Protein AF-U2CKD6-F1 (afdb_monomer)

pLDDT: mean 84.79, std 15.23, range [36.34, 97.62]

Structure (mmCIF, N/CA/C/O backbone):
data_AF-U2CKD6-F1
#
_entry.id   AF-U2CKD6-F1
#
loop_
_atom_site.group_PDB
_atom_site.id
_atom_site.type_symbol
_atom_site.label_atom_id
_atom_site.label_alt_id
_atom_site.label_comp_id
_atom_site.label_asym_id
_atom_site.label_entity_id
_atom_site.label_seq_id
_atom_site.pdbx_PDB_ins_code
_atom_site.Cartn_x
_atom_site.Cartn_y
_atom_site.Cartn_z
_atom_site.occupancy
_atom_site.B_iso_or_equiv
_atom_site.auth_seq_id
_atom_site.auth_comp_i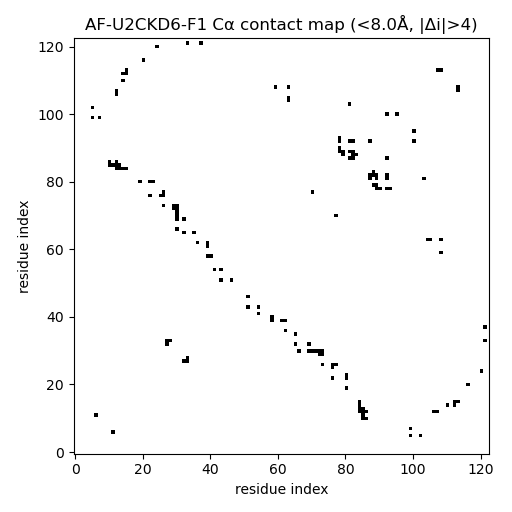d
_atom_site.auth_asym_id
_atom_site.auth_atom_id
_atom_site.pdbx_PDB_model_num
ATOM 1 N N . MET A 1 1 ? 2.377 20.361 -10.046 1.00 39.84 1 MET A N 1
ATOM 2 C CA . MET A 1 1 ? 1.675 21.585 -9.589 1.00 39.84 1 MET A CA 1
ATOM 3 C C . MET A 1 1 ? 0.317 21.257 -8.944 1.00 39.84 1 MET A C 1
ATOM 5 O O . MET A 1 1 ? -0.634 21.996 -9.125 1.00 39.84 1 MET A O 1
ATOM 9 N N . LEU A 1 2 ? 0.222 20.171 -8.165 1.00 36.34 2 LEU A N 1
ATOM 10 C CA . LEU A 1 2 ? -0.959 19.833 -7.348 1.00 36.34 2 LEU A CA 1
ATOM 11 C C . LEU A 1 2 ? -0.544 19.307 -5.958 1.00 36.34 2 LEU A C 1
ATOM 13 O O . LEU A 1 2 ? -1.324 18.695 -5.245 1.00 36.34 2 LEU A O 1
ATOM 17 N N . LEU A 1 3 ? 0.714 19.545 -5.575 1.00 38.25 3 LEU A N 1
ATOM 18 C CA . LEU A 1 3 ? 1.392 18.887 -4.458 1.00 38.25 3 LEU A CA 1
ATOM 19 C C . LEU A 1 3 ? 1.044 19.478 -3.076 1.00 38.25 3 LEU A C 1
ATOM 21 O O . LEU A 1 3 ? 1.850 19.364 -2.163 1.00 38.25 3 LEU A O 1
ATOM 25 N N . PHE A 1 4 ? -0.073 20.201 -2.913 1.00 45.59 4 PHE A N 1
ATOM 26 C CA . PHE A 1 4 ? -0.184 21.106 -1.757 1.00 45.59 4 PHE A CA 1
ATOM 27 C C . PHE A 1 4 ? -1.561 21.307 -1.119 1.00 45.59 4 PHE A C 1
ATOM 29 O O . PHE A 1 4 ? -1.623 21.948 -0.073 1.00 45.59 4 PHE A O 1
ATOM 36 N N . LEU A 1 5 ? -2.665 20.811 -1.690 1.00 37.44 5 LEU A N 1
ATOM 37 C CA . LEU A 1 5 ? -3.980 21.340 -1.296 1.00 37.44 5 LEU A CA 1
ATOM 38 C C . LEU A 1 5 ? -4.833 20.530 -0.327 1.00 37.44 5 LEU A C 1
ATOM 40 O O . LEU A 1 5 ? -5.851 21.062 0.093 1.00 37.44 5 LEU A O 1
ATOM 44 N N . LEU A 1 6 ? -4.429 19.354 0.152 1.00 41.53 6 LEU A N 1
ATOM 45 C CA . LEU A 1 6 ? -5.157 18.711 1.254 1.00 41.53 6 LEU A CA 1
ATOM 46 C C . LEU A 1 6 ? -4.193 18.082 2.257 1.00 41.53 6 LEU A C 1
ATOM 48 O O . LEU A 1 6 ? -4.101 16.870 2.398 1.00 41.53 6 LEU A O 1
ATOM 52 N N . ARG A 1 7 ? -3.483 18.947 2.989 1.00 52.06 7 ARG A N 1
ATOM 53 C CA . ARG A 1 7 ? -2.804 18.585 4.236 1.00 52.06 7 ARG A CA 1
ATOM 54 C C . ARG A 1 7 ? -3.885 18.240 5.264 1.00 52.06 7 ARG A C 1
ATOM 56 O O . ARG A 1 7 ? -4.419 19.121 5.937 1.00 52.06 7 ARG A O 1
ATOM 63 N N . VAL A 1 8 ? -4.276 16.970 5.317 1.00 48.72 8 VAL A N 1
ATOM 64 C CA . VAL A 1 8 ? -5.215 16.456 6.317 1.00 48.72 8 VAL A CA 1
ATOM 65 C C . VAL A 1 8 ? -4.527 16.562 7.680 1.00 48.72 8 VAL A C 1
ATOM 67 O O . VAL A 1 8 ? -3.582 15.842 7.955 1.00 48.72 8 VAL A O 1
ATOM 70 N N . GLY A 1 9 ? -4.950 17.519 8.509 1.00 43.41 9 GLY A N 1
ATOM 71 C CA . GLY A 1 9 ? -4.659 17.522 9.946 1.00 43.41 9 GLY A CA 1
ATOM 72 C C . GLY A 1 9 ? -3.177 17.493 10.351 1.00 43.41 9 GLY A C 1
ATOM 73 O O . GLY A 1 9 ? -2.746 16.577 11.031 1.00 43.41 9 GLY A O 1
ATOM 74 N N . GLY A 1 10 ? -2.403 18.529 10.021 1.00 42.00 10 GLY A N 1
ATOM 75 C CA . GLY A 1 10 ? -1.216 18.917 10.805 1.00 42.00 10 GLY A CA 1
ATOM 76 C C . GLY A 1 10 ? 0.066 18.076 10.688 1.00 42.00 10 GLY A C 1
ATOM 77 O O . GLY A 1 10 ? 1.132 18.687 10.641 1.00 42.00 10 GLY A O 1
ATOM 78 N N . ASN A 1 11 ? 0.019 16.748 10.558 1.00 53.09 11 ASN A N 1
ATOM 79 C CA . ASN A 1 11 ? 1.218 15.900 10.501 1.00 53.09 11 ASN A CA 1
ATOM 80 C C . ASN A 1 11 ? 1.285 15.096 9.195 1.00 53.09 11 ASN A C 1
ATOM 82 O O . ASN A 1 11 ? 0.335 14.426 8.814 1.00 53.09 11 ASN A O 1
ATOM 86 N N . THR A 1 12 ? 2.429 15.174 8.515 1.00 71.50 12 THR A N 1
ATOM 87 C CA . THR A 1 12 ? 2.803 14.270 7.415 1.00 71.50 12 THR A CA 1
ATOM 88 C C . THR A 1 12 ? 2.933 12.840 7.937 1.00 71.50 12 THR A C 1
ATOM 90 O O . THR A 1 12 ? 3.392 12.659 9.071 1.00 71.50 12 THR A O 1
ATOM 93 N N . MET A 1 13 ? 2.577 11.844 7.122 1.00 89.69 13 MET A N 1
ATOM 94 C CA . MET A 1 13 ? 2.712 10.427 7.464 1.00 89.69 13 MET A CA 1
ATOM 95 C C . MET A 1 13 ? 4.144 10.119 7.940 1.00 89.69 13 MET A C 1
ATOM 97 O O . MET A 1 13 ? 5.120 10.544 7.312 1.00 89.69 13 MET A O 1
ATOM 101 N N . ARG A 1 14 ? 4.305 9.396 9.059 1.00 92.94 14 ARG A N 1
ATOM 102 C CA . ARG A 1 14 ? 5.640 8.981 9.521 1.00 92.94 14 ARG A CA 1
ATOM 103 C C . ARG A 1 14 ? 6.272 8.014 8.514 1.00 92.94 14 ARG A C 1
ATOM 105 O O . ARG A 1 14 ? 5.576 7.322 7.770 1.00 92.94 14 ARG A O 1
ATOM 112 N N . LYS A 1 15 ? 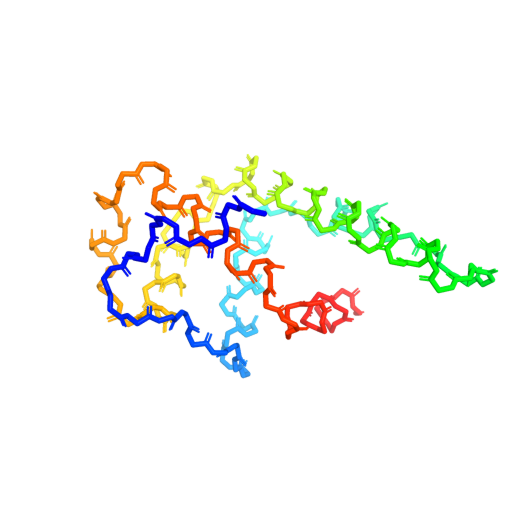7.603 7.931 8.529 1.00 90.62 15 LYS A N 1
ATOM 113 C CA . LYS A 1 15 ? 8.335 6.941 7.730 1.00 90.62 15 LYS A CA 1
ATOM 114 C C . LYS A 1 15 ? 7.985 5.520 8.176 1.00 90.62 15 LYS A C 1
ATOM 116 O O . LYS A 1 15 ? 7.749 5.289 9.363 1.00 90.62 15 LYS A O 1
ATOM 121 N N . LEU A 1 16 ? 7.995 4.588 7.225 1.00 91.12 16 LEU A N 1
ATOM 122 C CA . LEU A 1 16 ? 7.851 3.165 7.518 1.00 91.12 16 LEU A CA 1
ATOM 123 C C . LEU A 1 16 ? 9.015 2.650 8.376 1.00 91.12 16 LEU A C 1
ATOM 125 O O . LEU A 1 16 ? 10.182 2.976 8.144 1.00 91.12 16 LEU A O 1
ATOM 129 N N . GLU A 1 17 ? 8.681 1.794 9.330 1.00 91.06 17 GLU A N 1
ATOM 130 C CA . GLU A 1 17 ? 9.595 1.136 10.259 1.00 91.06 17 GLU A CA 1
ATOM 131 C C . GLU A 1 17 ? 9.435 -0.390 10.184 1.00 91.06 17 GLU A C 1
ATOM 133 O O . GLU A 1 17 ? 8.500 -0.917 9.584 1.00 91.06 17 GLU A O 1
ATOM 138 N N . THR A 1 18 ? 10.331 -1.145 10.822 1.00 89.62 18 THR A N 1
ATOM 139 C CA . THR A 1 18 ? 10.313 -2.621 10.787 1.00 89.62 18 THR A CA 1
ATOM 140 C C . THR A 1 18 ? 8.972 -3.226 11.221 1.00 89.62 18 THR A C 1
ATOM 142 O O . THR A 1 18 ? 8.554 -4.252 10.688 1.00 89.62 18 THR A O 1
ATOM 145 N N . SER A 1 19 ? 8.275 -2.604 12.175 1.00 90.38 19 SER A N 1
ATOM 146 C CA . SER A 1 19 ? 6.951 -3.044 12.636 1.00 90.38 19 SER A CA 1
ATOM 147 C C . SER A 1 19 ? 5.898 -3.000 11.520 1.00 90.38 19 SER A C 1
ATOM 149 O O . SER A 1 19 ? 5.053 -3.897 11.434 1.00 90.38 19 SER A O 1
ATOM 151 N N . ASP A 1 20 ? 5.993 -2.020 10.620 1.00 91.38 20 ASP A N 1
ATOM 152 C CA . ASP A 1 20 ? 5.077 -1.831 9.496 1.00 91.38 20 ASP A CA 1
ATOM 153 C C . ASP A 1 20 ? 5.190 -2.951 8.463 1.00 91.38 20 ASP A C 1
ATOM 155 O O . ASP A 1 20 ? 4.207 -3.253 7.787 1.00 91.38 20 ASP A O 1
ATOM 159 N N . LEU A 1 21 ? 6.333 -3.650 8.404 1.00 88.31 21 LEU A N 1
ATOM 160 C CA . LEU A 1 21 ? 6.514 -4.826 7.545 1.00 88.31 21 LEU A CA 1
ATOM 161 C C . LEU A 1 21 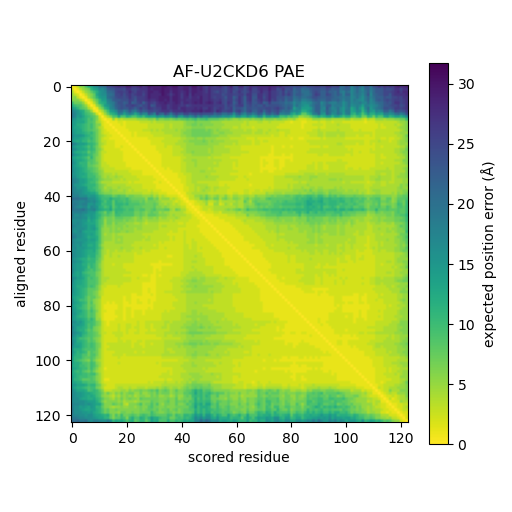? 5.454 -5.882 7.833 1.00 88.31 21 LEU A C 1
ATOM 163 O O . LEU A 1 21 ? 4.855 -6.449 6.918 1.00 88.31 21 LEU A O 1
ATOM 167 N N . PHE A 1 22 ? 5.207 -6.143 9.115 1.00 90.38 22 PHE A N 1
ATOM 168 C CA . PHE A 1 22 ? 4.250 -7.155 9.542 1.00 90.38 22 PHE A CA 1
ATOM 169 C C . PHE A 1 22 ? 2.811 -6.718 9.267 1.00 90.38 22 PHE A C 1
ATOM 171 O O . PHE A 1 22 ? 1.983 -7.546 8.877 1.00 90.38 22 PHE A O 1
ATOM 178 N N . SER A 1 23 ? 2.514 -5.427 9.438 1.00 92.69 23 SER A N 1
ATOM 179 C CA . SER A 1 23 ? 1.208 -4.847 9.110 1.00 92.69 23 SER A CA 1
ATOM 180 C C . SER A 1 23 ? 0.930 -4.938 7.611 1.00 92.69 23 SER A C 1
ATOM 182 O O . SER A 1 23 ? -0.089 -5.509 7.217 1.00 92.69 23 SER A O 1
ATOM 184 N N . LEU A 1 24 ? 1.872 -4.486 6.780 1.00 89.69 24 LEU A N 1
ATOM 185 C CA . LEU A 1 24 ? 1.763 -4.527 5.326 1.00 89.69 24 LEU A CA 1
ATOM 186 C C . LEU A 1 24 ? 1.670 -5.969 4.811 1.00 89.69 24 LEU A C 1
ATOM 188 O O . LEU A 1 24 ? 0.786 -6.280 4.023 1.00 89.69 24 LEU A O 1
ATOM 192 N N . THR A 1 25 ? 2.488 -6.892 5.321 1.00 89.06 25 THR A N 1
ATOM 193 C CA . THR A 1 25 ? 2.420 -8.312 4.922 1.00 89.06 25 THR A CA 1
ATOM 194 C C . THR A 1 25 ? 1.056 -8.929 5.249 1.00 89.06 25 THR A C 1
ATOM 196 O O . THR A 1 25 ? 0.517 -9.705 4.458 1.00 89.06 25 THR A O 1
ATOM 199 N N . ARG A 1 26 ? 0.457 -8.577 6.397 1.00 93.00 26 ARG A N 1
ATOM 200 C CA . ARG A 1 26 ? -0.894 -9.035 6.760 1.00 93.00 26 ARG A CA 1
ATOM 201 C C . ARG A 1 26 ? -1.953 -8.464 5.814 1.00 93.00 26 ARG A C 1
ATOM 203 O O . ARG A 1 26 ? -2.846 -9.212 5.420 1.00 93.00 26 ARG A O 1
ATOM 210 N N . ILE A 1 27 ? -1.835 -7.187 5.446 1.00 94.25 27 ILE A N 1
ATOM 211 C CA . ILE A 1 27 ? -2.699 -6.524 4.458 1.00 94.25 27 ILE A CA 1
ATOM 212 C C . ILE A 1 27 ? -2.600 -7.241 3.108 1.00 94.25 27 ILE A C 1
ATOM 214 O O . ILE A 1 27 ? -3.609 -7.734 2.613 1.00 94.25 27 ILE A O 1
ATOM 218 N N . LEU A 1 28 ? -1.388 -7.403 2.570 1.00 91.31 28 LEU A N 1
ATOM 219 C CA . LEU A 1 28 ? -1.155 -8.062 1.280 1.00 91.31 28 LEU A CA 1
ATOM 220 C C . LEU A 1 28 ? -1.674 -9.507 1.268 1.00 91.31 28 LEU A C 1
ATOM 222 O O . LEU A 1 28 ? -2.292 -9.941 0.298 1.00 91.31 28 LEU A O 1
ATOM 226 N N . LYS A 1 29 ? -1.487 -10.247 2.370 1.00 92.50 29 LYS A N 1
ATOM 227 C CA . LYS A 1 29 ? -2.021 -11.609 2.519 1.00 92.50 29 LYS A CA 1
ATOM 228 C C . LYS A 1 29 ? -3.551 -11.638 2.488 1.00 92.50 29 LYS A C 1
ATOM 230 O O . LYS A 1 29 ? -4.116 -12.568 1.926 1.00 92.50 29 LYS A O 1
ATOM 235 N N . LYS A 1 30 ? -4.215 -10.657 3.103 1.00 96.12 30 LYS A N 1
ATOM 236 C CA . LYS A 1 30 ? -5.682 -10.548 3.091 1.00 96.12 30 LYS A CA 1
ATOM 237 C C . LYS A 1 30 ? -6.233 -10.118 1.742 1.00 96.12 30 LYS A C 1
ATOM 239 O O . LYS A 1 30 ? -7.265 -10.626 1.330 1.00 96.12 30 LYS A O 1
ATOM 244 N N . MET A 1 31 ? -5.527 -9.219 1.067 1.00 95.38 31 MET A N 1
ATOM 245 C CA . MET A 1 31 ? -5.838 -8.807 -0.299 1.00 95.38 31 MET A CA 1
ATOM 246 C C . MET A 1 31 ? -5.670 -9.951 -1.300 1.00 95.38 31 MET A C 1
ATOM 248 O O . MET A 1 31 ? -6.340 -9.939 -2.320 1.00 95.38 31 MET A O 1
ATOM 252 N N . ASN A 1 32 ? -4.826 -10.944 -0.988 1.00 94.69 32 ASN A N 1
ATOM 253 C CA . ASN A 1 32 ? -4.523 -12.082 -1.855 1.00 94.69 32 ASN A CA 1
ATOM 254 C C . ASN A 1 32 ? -3.943 -11.660 -3.220 1.00 94.69 32 ASN A C 1
ATOM 256 O O . ASN A 1 32 ? -4.268 -12.255 -4.234 1.00 94.69 32 ASN A O 1
ATOM 260 N N . ILE A 1 33 ? -3.070 -10.644 -3.222 1.00 92.25 33 ILE A N 1
ATOM 261 C CA . ILE A 1 33 ? -2.513 -10.018 -4.441 1.00 92.25 33 ILE A CA 1
ATOM 262 C C . ILE A 1 33 ? -1.034 -10.352 -4.700 1.00 92.25 33 ILE A C 1
ATOM 264 O O . ILE A 1 33 ? -0.312 -9.615 -5.372 1.00 92.25 33 ILE A O 1
ATOM 268 N N . LYS A 1 34 ? -0.509 -11.410 -4.072 1.00 87.69 34 LYS A N 1
ATOM 269 C CA . LYS A 1 34 ? 0.932 -11.715 -4.117 1.00 87.69 34 LYS A CA 1
ATOM 270 C C . LYS A 1 34 ? 1.403 -12.026 -5.539 1.00 87.69 34 LYS A C 1
ATOM 272 O O . LYS A 1 34 ? 2.491 -11.595 -5.921 1.00 87.69 34 LYS A O 1
ATOM 277 N N . ASP A 1 35 ? 0.625 -12.804 -6.280 1.00 89.75 35 ASP A N 1
ATOM 278 C CA . ASP A 1 35 ? 1.018 -13.279 -7.605 1.00 89.75 35 ASP A CA 1
ATOM 279 C C . ASP A 1 35 ? 0.838 -12.175 -8.655 1.00 89.75 35 ASP A C 1
ATOM 281 O O . ASP A 1 35 ? 1.691 -12.000 -9.526 1.00 89.75 35 ASP A O 1
ATOM 285 N N . GLU A 1 36 ? -0.187 -11.344 -8.488 1.00 91.38 36 GLU A N 1
ATOM 286 C CA . GLU A 1 36 ? -0.432 -10.127 -9.252 1.00 91.38 36 GLU A CA 1
ATOM 287 C C . GLU A 1 36 ? 0.737 -9.157 -9.085 1.00 91.38 36 GLU A C 1
ATOM 289 O O . GLU A 1 36 ? 1.342 -8.771 -10.081 1.00 91.38 36 GLU A O 1
ATOM 294 N N . ILE A 1 37 ? 1.151 -8.852 -7.848 1.00 87.31 37 ILE A N 1
ATOM 295 C CA . ILE A 1 37 ? 2.319 -7.991 -7.601 1.00 87.31 37 ILE A CA 1
ATOM 296 C C . ILE A 1 37 ? 3.569 -8.551 -8.293 1.00 87.31 37 ILE A C 1
ATOM 298 O O . ILE A 1 37 ? 4.304 -7.796 -8.928 1.00 87.31 37 ILE A O 1
ATOM 302 N N . LYS A 1 38 ? 3.814 -9.866 -8.213 1.00 85.38 38 LYS A N 1
ATOM 303 C CA . LYS A 1 38 ? 4.957 -10.495 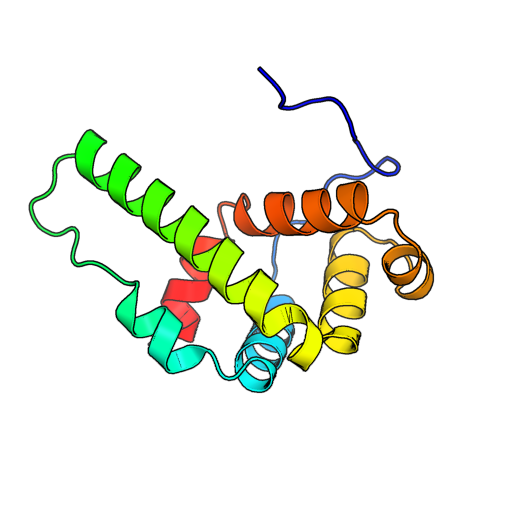-8.896 1.00 85.38 38 LYS A CA 1
ATOM 304 C C . LYS A 1 38 ? 4.901 -10.329 -10.412 1.00 85.38 38 LYS A C 1
ATOM 306 O O . LYS A 1 38 ? 5.949 -10.152 -11.022 1.00 85.38 38 LYS A O 1
ATOM 311 N N . SER A 1 39 ? 3.709 -10.374 -11.005 1.00 88.56 39 SER A N 1
ATOM 312 C CA . SER A 1 39 ? 3.525 -10.188 -12.448 1.00 88.56 39 SER A CA 1
ATOM 313 C C . SER A 1 39 ? 3.783 -8.751 -12.918 1.00 88.56 39 SER A C 1
ATOM 315 O O . SER A 1 39 ? 4.146 -8.548 -14.075 1.00 88.56 39 SER A O 1
ATOM 317 N N . LEU A 1 40 ? 3.647 -7.764 -12.023 1.00 85.81 40 LEU A N 1
ATOM 318 C CA . LEU A 1 40 ? 3.908 -6.353 -12.326 1.00 85.81 40 LEU A CA 1
ATOM 319 C C . LEU A 1 40 ? 5.403 -6.007 -12.289 1.00 85.81 40 LEU A C 1
ATOM 321 O O . LEU A 1 40 ? 5.823 -5.029 -12.908 1.00 85.81 40 LEU A O 1
ATOM 325 N N . VAL A 1 41 ? 6.226 -6.791 -11.582 1.00 80.94 41 VAL A N 1
ATOM 326 C CA . VAL A 1 41 ? 7.672 -6.548 -11.504 1.00 80.94 41 VAL A CA 1
ATOM 327 C C . VAL A 1 41 ? 8.305 -6.786 -12.876 1.00 80.94 41 VAL A C 1
ATOM 329 O O . VAL A 1 41 ? 8.386 -7.912 -13.362 1.00 80.94 41 VAL A O 1
ATOM 332 N N . LYS A 1 42 ? 8.778 -5.702 -13.494 1.00 78.81 42 LYS A N 1
ATOM 333 C CA . LYS A 1 42 ? 9.444 -5.718 -14.800 1.00 78.81 42 LYS A CA 1
ATOM 334 C C . LYS A 1 42 ? 10.956 -5.818 -14.614 1.00 78.81 42 LYS A C 1
ATOM 336 O O . LYS A 1 42 ? 11.519 -5.196 -13.713 1.00 78.81 42 LYS A O 1
ATOM 341 N N . ASP A 1 43 ? 11.615 -6.580 -15.483 1.00 81.00 43 ASP A N 1
ATOM 342 C CA . ASP A 1 43 ? 13.072 -6.541 -15.584 1.00 81.00 43 ASP A CA 1
ATOM 343 C C . ASP A 1 43 ? 13.485 -5.206 -16.212 1.00 81.00 43 ASP A C 1
ATOM 345 O O . ASP A 1 43 ? 13.123 -4.893 -17.346 1.00 81.00 43 ASP A O 1
ATOM 349 N N . VAL A 1 44 ? 14.210 -4.399 -15.443 1.00 82.50 44 VAL A N 1
ATOM 350 C CA . VAL A 1 44 ? 14.721 -3.088 -15.867 1.00 82.50 44 VAL A CA 1
ATOM 351 C C . VAL A 1 44 ? 16.211 -3.140 -16.222 1.00 82.50 44 VAL A C 1
ATOM 353 O O . VAL A 1 44 ? 16.862 -2.102 -16.389 1.00 82.50 44 VAL A O 1
ATOM 356 N N . THR A 1 45 ? 16.784 -4.342 -16.319 1.00 85.69 45 THR A N 1
ATOM 357 C CA . THR A 1 45 ? 18.175 -4.546 -16.724 1.00 85.69 45 THR A CA 1
ATOM 358 C C . THR A 1 45 ? 18.381 -4.036 -18.148 1.00 85.69 45 THR A C 1
ATOM 360 O O . THR A 1 45 ? 17.620 -4.346 -19.057 1.00 85.69 45 THR A O 1
ATOM 363 N N . GLY A 1 46 ? 19.424 -3.231 -18.353 1.00 88.50 46 GLY A N 1
ATOM 364 C CA . GLY A 1 46 ? 19.751 -2.664 -19.666 1.00 88.50 46 GLY A CA 1
ATOM 365 C C . GLY A 1 46 ? 18.992 -1.386 -20.037 1.00 88.50 46 GLY A C 1
ATOM 366 O O . GLY A 1 46 ? 19.358 -0.761 -21.028 1.00 88.50 46 GLY A O 1
ATOM 367 N N . LEU A 1 47 ? 18.013 -0.952 -19.235 1.00 91.75 47 LEU A N 1
ATOM 368 C CA . LEU A 1 47 ? 17.359 0.347 -19.410 1.00 91.75 47 LEU A CA 1
ATOM 369 C C . LEU A 1 47 ? 18.262 1.500 -18.949 1.00 91.75 47 LEU A C 1
ATOM 371 O O . LEU A 1 47 ? 19.002 1.380 -17.959 1.00 91.75 47 LEU A O 1
ATOM 375 N N . ASN A 1 48 ? 18.164 2.636 -19.640 1.00 94.88 48 ASN A N 1
ATOM 376 C CA . ASN A 1 48 ? 18.781 3.884 -19.189 1.00 94.88 48 ASN A CA 1
ATOM 377 C C . ASN A 1 48 ? 18.004 4.502 -18.007 1.00 94.88 48 ASN A C 1
ATOM 379 O O . ASN A 1 48 ? 16.924 4.040 -17.640 1.00 94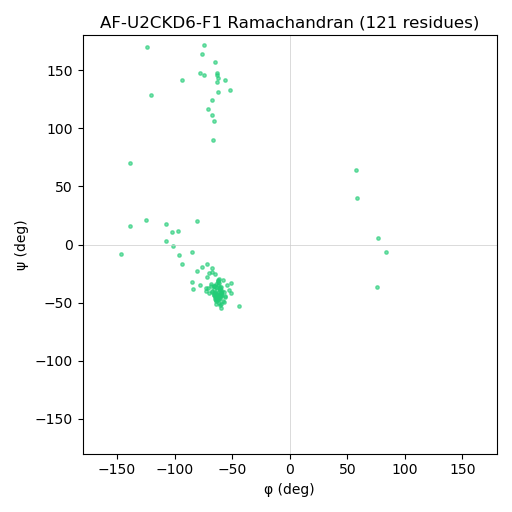.88 48 ASN A O 1
ATOM 383 N N . ASP A 1 49 ? 18.553 5.547 -17.387 1.00 91.38 49 ASP A N 1
ATOM 384 C CA . ASP A 1 49 ? 17.969 6.137 -16.174 1.00 91.38 49 ASP A CA 1
ATOM 385 C C . ASP A 1 49 ? 16.578 6.756 -16.403 1.00 91.38 49 ASP A C 1
ATOM 387 O O . ASP A 1 49 ? 15.714 6.688 -15.528 1.00 91.38 49 ASP A O 1
ATOM 391 N N . GLU A 1 50 ? 16.322 7.327 -17.585 1.00 92.94 50 GLU A N 1
ATOM 392 C CA . GLU A 1 50 ? 15.008 7.884 -17.923 1.00 92.94 50 GLU A CA 1
ATOM 393 C C . GLU A 1 50 ? 13.964 6.773 -18.107 1.00 92.94 50 GLU A C 1
ATOM 395 O O . GLU A 1 50 ? 12.834 6.879 -17.624 1.00 92.94 50 GLU A O 1
ATOM 400 N N . GLU A 1 51 ? 14.347 5.686 -18.775 1.00 91.88 51 GLU A N 1
ATOM 401 C CA . GLU A 1 51 ? 13.506 4.506 -18.981 1.00 91.88 51 GLU A CA 1
ATOM 402 C C . GLU A 1 51 ? 13.201 3.788 -17.664 1.00 91.88 51 GLU A C 1
ATOM 404 O O . GLU A 1 51 ? 12.043 3.447 -17.415 1.00 91.88 51 GLU A O 1
ATOM 409 N N . LYS A 1 52 ? 14.201 3.626 -16.788 1.00 86.06 52 LYS A N 1
ATOM 410 C CA . LYS A 1 52 ? 14.018 3.081 -15.433 1.00 86.06 52 LYS A CA 1
ATOM 411 C C . LYS A 1 52 ? 13.020 3.904 -14.639 1.00 86.06 52 LYS A C 1
ATOM 413 O O . LYS A 1 52 ? 12.065 3.349 -14.106 1.00 86.06 52 LYS A O 1
ATOM 418 N N . LYS A 1 53 ? 13.177 5.229 -14.639 1.00 86.19 53 LYS A N 1
ATOM 419 C CA . LYS A 1 53 ? 12.260 6.129 -13.936 1.00 86.19 53 LYS A CA 1
ATOM 420 C C . L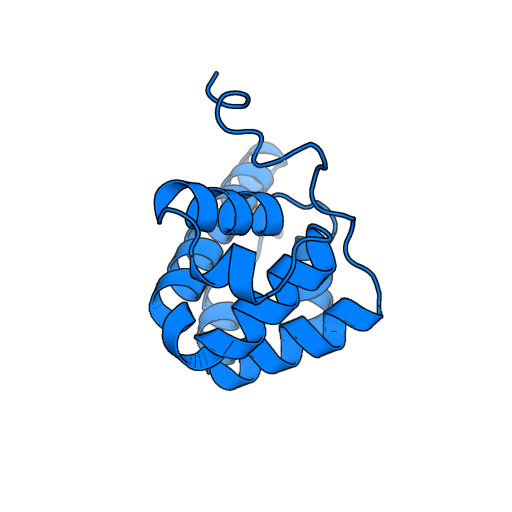YS A 1 53 ? 10.825 6.009 -14.456 1.00 86.19 53 LYS A C 1
ATOM 422 O O . LYS A 1 53 ? 9.888 5.988 -13.663 1.00 86.19 53 LYS A O 1
ATOM 427 N N . LYS A 1 54 ? 10.634 5.906 -15.776 1.00 88.50 54 LYS A N 1
ATOM 428 C CA . LYS A 1 54 ? 9.303 5.678 -16.370 1.00 88.50 54 LYS A CA 1
ATOM 429 C C . LYS A 1 54 ? 8.728 4.317 -15.968 1.00 88.50 54 LYS A C 1
ATOM 431 O O . LYS A 1 54 ? 7.543 4.238 -15.654 1.00 88.50 54 LYS A O 1
ATOM 436 N N . ALA A 1 55 ? 9.549 3.267 -15.955 1.00 87.06 55 ALA A N 1
ATOM 437 C CA . ALA A 1 55 ? 9.134 1.930 -15.537 1.00 87.06 55 ALA A CA 1
ATOM 438 C C . ALA A 1 55 ? 8.733 1.888 -14.051 1.00 87.06 55 ALA A C 1
ATOM 440 O O . ALA A 1 55 ? 7.690 1.326 -13.725 1.00 87.06 55 ALA A O 1
ATOM 441 N N . GLU A 1 56 ? 9.503 2.534 -13.172 1.00 83.19 56 GLU A N 1
ATOM 442 C CA . GLU A 1 56 ? 9.194 2.674 -11.742 1.00 83.19 56 GLU A CA 1
ATOM 443 C C . GLU A 1 56 ? 7.884 3.437 -11.516 1.00 83.19 56 GLU A C 1
ATOM 445 O O . GLU A 1 56 ? 7.033 2.985 -10.751 1.00 83.19 56 GLU A O 1
ATOM 450 N N . GLN A 1 57 ? 7.678 4.554 -12.223 1.00 84.94 57 GLN A N 1
ATOM 451 C CA . GLN A 1 57 ? 6.431 5.323 -12.150 1.00 84.94 57 GLN A CA 1
ATOM 452 C C . GLN A 1 57 ? 5.221 4.511 -12.627 1.00 84.94 57 GLN A C 1
ATOM 454 O O . GLN A 1 57 ? 4.170 4.542 -11.988 1.00 84.94 57 GLN A O 1
ATOM 459 N N . ALA A 1 58 ? 5.360 3.771 -13.731 1.00 87.44 58 ALA A N 1
ATOM 460 C CA . ALA A 1 58 ? 4.296 2.905 -14.234 1.00 87.44 58 ALA A CA 1
ATOM 461 C C . ALA A 1 58 ? 3.959 1.790 -13.232 1.00 87.44 58 ALA A C 1
ATOM 463 O O . ALA A 1 58 ? 2.788 1.584 -12.924 1.00 87.44 58 ALA A O 1
ATOM 464 N N . LEU A 1 59 ? 4.979 1.136 -12.667 1.00 85.62 59 LEU A N 1
ATOM 465 C CA . LEU A 1 59 ? 4.807 0.119 -11.630 1.00 85.62 59 LEU A CA 1
ATOM 466 C C . LEU A 1 59 ? 4.106 0.690 -10.391 1.00 85.62 59 LEU A C 1
ATOM 468 O O . LEU A 1 59 ? 3.198 0.061 -9.858 1.00 85.62 59 LEU A O 1
ATOM 472 N N . GLN A 1 60 ? 4.488 1.886 -9.940 1.00 84.00 60 GLN A N 1
ATOM 473 C CA . GLN A 1 60 ? 3.856 2.539 -8.793 1.00 84.00 60 GLN A CA 1
ATOM 474 C C . GLN A 1 60 ? 2.357 2.776 -9.033 1.00 84.00 60 GLN A C 1
ATOM 476 O O . GLN A 1 60 ? 1.550 2.494 -8.150 1.00 84.00 60 GLN A O 1
ATOM 481 N N . ILE A 1 61 ? 1.978 3.240 -10.229 1.00 88.06 61 ILE A N 1
ATOM 482 C CA . ILE A 1 61 ? 0.571 3.433 -10.614 1.00 88.06 61 ILE A CA 1
ATOM 483 C C . ILE A 1 61 ? -0.177 2.093 -10.639 1.00 88.06 61 ILE A C 1
ATOM 485 O O . ILE A 1 61 ? -1.262 1.993 -10.068 1.00 88.06 61 ILE A O 1
ATOM 489 N N . GLU A 1 62 ? 0.399 1.061 -11.264 1.00 90.06 62 GLU A N 1
ATOM 490 C CA . GLU A 1 62 ? -0.188 -0.287 -11.329 1.00 90.06 62 GLU A CA 1
ATOM 491 C C . GLU A 1 62 ? -0.389 -0.883 -9.918 1.00 90.06 62 GLU A C 1
ATOM 493 O O . GLU A 1 62 ? -1.443 -1.449 -9.628 1.00 90.06 62 GLU A O 1
ATOM 498 N N . LEU A 1 63 ? 0.572 -0.688 -9.006 1.00 88.12 63 LEU A N 1
ATOM 499 C CA . LEU A 1 63 ? 0.474 -1.143 -7.616 1.00 88.12 63 LEU A CA 1
ATOM 500 C C . LEU A 1 63 ? -0.607 -0.404 -6.820 1.00 88.12 63 LEU A C 1
ATOM 502 O O . LEU A 1 63 ? -1.325 -1.048 -6.055 1.00 88.12 63 LEU A O 1
ATOM 506 N N . VAL A 1 64 ? -0.744 0.917 -6.991 1.00 90.06 64 VAL A N 1
ATOM 507 C CA . VAL A 1 64 ? -1.824 1.690 -6.350 1.00 90.06 64 VAL A CA 1
ATOM 508 C C . VAL A 1 64 ? -3.184 1.165 -6.805 1.00 90.06 64 VAL A C 1
ATOM 510 O O . VAL A 1 64 ? -4.048 0.920 -5.964 1.00 90.06 64 VAL A O 1
ATOM 513 N N . TRP A 1 65 ? -3.371 0.936 -8.109 1.00 92.06 65 TRP A N 1
ATOM 514 C CA . TRP A 1 65 ? -4.626 0.395 -8.638 1.00 92.06 65 TRP A CA 1
ATOM 515 C C . TRP A 1 65 ? -4.942 -0.990 -8.084 1.00 92.06 65 TRP A C 1
ATOM 517 O O . TRP A 1 65 ? -6.018 -1.180 -7.519 1.00 92.06 65 TRP A O 1
ATOM 527 N N . LEU A 1 66 ? -3.983 -1.915 -8.145 1.00 93.31 66 LEU A N 1
ATOM 528 C CA . LEU A 1 66 ? -4.138 -3.262 -7.595 1.00 93.31 66 LEU A CA 1
ATOM 529 C C . LEU A 1 66 ? -4.493 -3.232 -6.099 1.00 93.31 66 LEU A C 1
ATOM 531 O O . LEU A 1 66 ? -5.334 -4.004 -5.628 1.00 93.31 66 LEU A O 1
ATOM 535 N N . PHE A 1 67 ? -3.862 -2.329 -5.346 1.00 92.62 67 PHE A N 1
ATOM 536 C CA . PHE A 1 67 ? -4.132 -2.144 -3.926 1.00 92.62 67 PHE A CA 1
ATOM 537 C C . PHE A 1 67 ? -5.556 -1.637 -3.680 1.00 92.62 67 PHE A C 1
ATOM 539 O O . PHE A 1 67 ? -6.242 -2.174 -2.814 1.00 92.62 67 PHE A O 1
ATOM 546 N N . VAL A 1 68 ? -6.017 -0.640 -4.443 1.00 93.62 68 VAL A N 1
ATOM 547 C CA . VAL A 1 68 ? -7.368 -0.062 -4.329 1.00 93.62 68 VAL A CA 1
ATOM 548 C C . VAL A 1 68 ? -8.448 -1.072 -4.716 1.00 93.62 68 VAL A C 1
ATOM 550 O O . VAL A 1 68 ? -9.429 -1.207 -3.986 1.00 93.62 68 VAL A O 1
ATOM 553 N N . GLU A 1 69 ? -8.259 -1.828 -5.798 1.00 95.62 69 GLU A N 1
ATOM 554 C CA . GLU A 1 69 ? -9.198 -2.871 -6.244 1.00 95.62 69 GLU A CA 1
ATOM 555 C C . GLU A 1 69 ? -9.447 -3.937 -5.169 1.00 95.62 69 GLU A C 1
ATOM 557 O O . GLU A 1 69 ? -10.545 -4.481 -5.061 1.00 95.62 69 GLU A O 1
ATOM 562 N N . ASN A 1 70 ? -8.440 -4.195 -4.331 1.00 96.44 70 ASN A N 1
ATOM 563 C CA . ASN A 1 70 ? -8.480 -5.228 -3.300 1.00 96.44 70 ASN A CA 1
ATOM 564 C C . ASN A 1 70 ? -8.597 -4.665 -1.875 1.00 96.44 70 ASN A C 1
ATOM 566 O O . ASN A 1 70 ? -8.609 -5.433 -0.909 1.00 96.44 70 ASN A O 1
ATOM 570 N N . ILE A 1 71 ? -8.714 -3.342 -1.710 1.00 94.62 71 ILE A N 1
ATOM 571 C CA . ILE A 1 71 ? -8.612 -2.671 -0.403 1.00 94.62 71 ILE A CA 1
ATOM 572 C C . ILE A 1 71 ? -9.695 -3.100 0.586 1.00 94.62 71 ILE A C 1
ATOM 574 O O . ILE A 1 71 ? -9.425 -3.226 1.783 1.00 94.62 71 ILE A O 1
ATOM 578 N N . GLY A 1 72 ? -10.891 -3.420 0.083 1.00 95.88 72 GLY A N 1
ATOM 579 C CA . GLY A 1 72 ? -12.006 -3.911 0.894 1.00 95.88 72 GLY A CA 1
ATOM 580 C C . GLY A 1 72 ? -11.702 -5.233 1.609 1.00 95.88 72 GLY A C 1
ATOM 581 O O . GLY A 1 72 ? -12.163 -5.447 2.728 1.00 95.88 72 GLY A O 1
ATOM 582 N N . ASN A 1 73 ? -10.843 -6.087 1.038 1.00 97.62 73 ASN A N 1
ATOM 583 C CA . ASN A 1 73 ? -10.474 -7.374 1.643 1.00 97.62 73 ASN A CA 1
ATOM 584 C C . ASN A 1 73 ? -9.660 -7.210 2.943 1.00 97.62 73 ASN A C 1
ATOM 586 O O . ASN A 1 73 ? -9.589 -8.129 3.765 1.00 97.62 73 ASN A O 1
ATOM 590 N N . ALA A 1 74 ? -9.050 -6.038 3.143 1.00 97.06 74 ALA A N 1
ATOM 591 C CA . ALA A 1 74 ? -8.217 -5.709 4.296 1.00 97.06 74 ALA A CA 1
ATOM 592 C C . ALA A 1 74 ? -8.686 -4.439 5.034 1.00 97.06 74 ALA A C 1
ATOM 594 O O . ALA A 1 74 ? -7.896 -3.837 5.757 1.00 97.06 74 ALA A O 1
ATOM 595 N N . GLU A 1 75 ? -9.952 -4.033 4.880 1.00 96.56 75 GLU A N 1
ATOM 596 C CA . GLU A 1 75 ? -10.497 -2.745 5.350 1.00 96.56 75 GLU A CA 1
ATOM 597 C C . GLU A 1 75 ? -10.049 -2.363 6.777 1.00 96.56 75 GLU A C 1
ATOM 599 O O . GLU A 1 75 ? -9.478 -1.295 7.005 1.00 96.56 75 GLU A O 1
ATOM 604 N N . LYS A 1 76 ? -10.237 -3.267 7.749 1.00 97.19 76 LYS A N 1
ATOM 605 C CA . LYS A 1 76 ? -9.887 -3.018 9.160 1.00 97.19 76 LYS A CA 1
ATOM 606 C C . LYS A 1 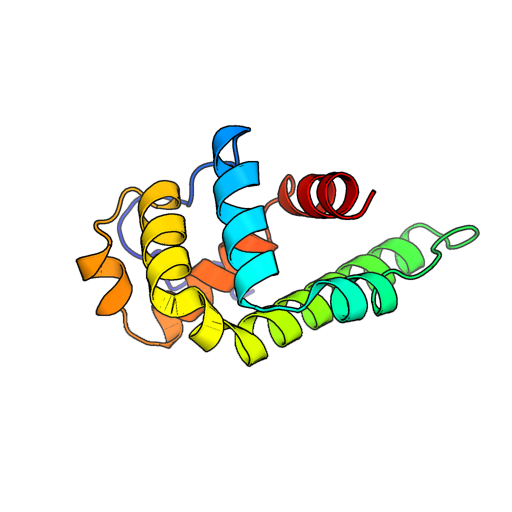76 ? -8.385 -2.835 9.365 1.00 97.19 76 LYS A C 1
ATOM 608 O O . LYS A 1 76 ? -7.964 -1.980 10.145 1.00 97.19 76 LYS A O 1
ATOM 613 N N . GLU A 1 77 ? -7.576 -3.658 8.704 1.00 97.19 77 GLU A N 1
ATOM 614 C CA . GLU A 1 77 ? -6.122 -3.563 8.761 1.00 97.19 77 GLU A CA 1
ATOM 615 C C . GLU A 1 77 ? -5.615 -2.269 8.125 1.00 97.19 77 GLU A C 1
ATOM 617 O O . GLU A 1 77 ? -4.702 -1.661 8.677 1.00 97.19 77 GLU A O 1
ATOM 622 N N . ILE A 1 78 ? -6.232 -1.819 7.031 1.00 96.88 78 ILE A N 1
ATOM 623 C CA . ILE A 1 78 ? -5.891 -0.560 6.361 1.00 96.88 78 ILE A CA 1
ATOM 624 C C . ILE A 1 78 ? -6.162 0.635 7.269 1.00 96.88 78 ILE A C 1
ATOM 626 O O . ILE A 1 78 ? -5.275 1.466 7.455 1.00 96.88 78 ILE A O 1
ATOM 630 N N . TYR A 1 79 ? -7.343 0.709 7.889 1.00 97.00 79 TYR A N 1
ATOM 631 C CA . TYR A 1 79 ? -7.656 1.812 8.803 1.00 97.00 79 TYR A CA 1
ATOM 632 C C . TYR A 1 79 ? -6.691 1.876 9.975 1.00 97.00 79 TYR A C 1
ATOM 634 O O . TYR A 1 79 ? -6.243 2.957 10.353 1.00 97.00 79 TYR A O 1
ATOM 642 N N . LYS A 1 80 ? -6.348 0.716 10.541 1.00 97.00 80 LYS A N 1
ATOM 643 C CA . LYS A 1 80 ? -5.358 0.651 11.611 1.00 97.00 80 LYS A CA 1
ATOM 644 C C . LYS A 1 80 ? -3.981 1.095 11.117 1.00 97.00 80 LYS A C 1
ATOM 646 O O . LYS A 1 80 ? -3.334 1.892 11.778 1.00 97.00 80 LYS A O 1
ATOM 651 N N . PHE A 1 81 ? -3.557 0.611 9.957 1.00 96.00 81 PHE A N 1
ATOM 652 C CA . PHE A 1 81 ? -2.243 0.914 9.410 1.00 96.00 81 PHE A CA 1
ATOM 653 C C . PHE A 1 81 ? -2.070 2.406 9.103 1.00 96.00 81 PHE A C 1
ATOM 655 O O . PHE A 1 81 ? -1.094 3.013 9.531 1.00 96.00 81 PHE A O 1
ATOM 662 N N . LEU A 1 82 ? -3.051 3.028 8.448 1.00 95.25 82 LEU A N 1
ATOM 663 C CA . LEU A 1 82 ? -3.029 4.467 8.178 1.00 95.25 82 LEU A CA 1
ATOM 664 C C . LEU A 1 82 ? -3.122 5.302 9.461 1.00 95.25 82 LEU A C 1
ATOM 666 O O . LEU A 1 82 ? -2.474 6.341 9.552 1.00 95.25 82 LEU A O 1
ATOM 670 N N . ALA A 1 83 ? -3.878 4.852 10.465 1.00 95.12 83 ALA A N 1
ATOM 671 C CA . ALA A 1 83 ? -3.916 5.487 11.782 1.00 95.12 83 ALA A CA 1
ATOM 672 C C . ALA A 1 83 ? -2.536 5.453 12.461 1.00 95.12 83 ALA A C 1
ATOM 674 O O . ALA A 1 83 ? -2.032 6.491 12.885 1.00 95.12 83 ALA A O 1
ATOM 675 N N . ASP A 1 84 ? -1.879 4.290 12.470 1.00 95.06 84 ASP A N 1
ATOM 676 C CA . ASP 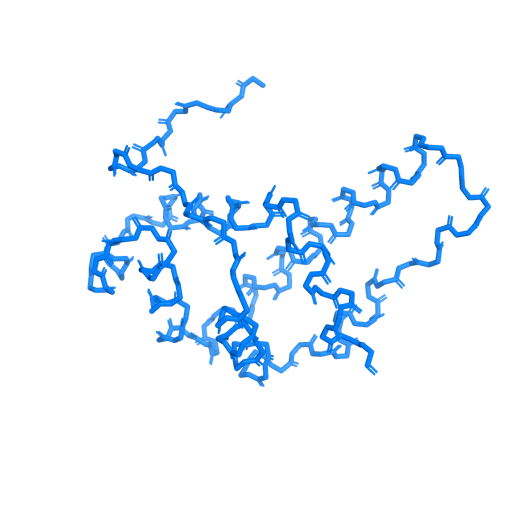A 1 84 ? -0.542 4.111 13.049 1.00 95.06 84 ASP A CA 1
ATOM 677 C C . ASP A 1 84 ? 0.518 4.971 12.332 1.00 95.06 84 ASP A C 1
ATOM 679 O O . ASP A 1 84 ? 1.499 5.397 12.950 1.00 95.06 84 ASP A O 1
ATOM 683 N N . LEU A 1 85 ? 0.344 5.227 11.031 1.00 93.94 85 LEU A N 1
ATOM 684 C CA . LEU A 1 85 ? 1.271 6.030 10.235 1.00 93.94 85 LEU A CA 1
ATOM 685 C C . LEU A 1 85 ? 1.017 7.543 10.323 1.00 93.94 85 LEU A C 1
ATOM 687 O O . LEU A 1 85 ? 1.955 8.333 10.249 1.00 93.94 85 LEU A O 1
ATOM 691 N N . THR A 1 86 ? -0.233 7.967 10.479 1.00 93.56 86 THR A N 1
ATOM 692 C CA . THR A 1 86 ? -0.601 9.395 10.556 1.00 93.56 86 THR A CA 1
ATOM 693 C C . THR A 1 86 ? -0.672 9.917 11.993 1.00 93.56 86 THR A C 1
ATOM 695 O O . THR A 1 86 ? -0.668 11.126 12.215 1.00 93.56 86 THR A O 1
ATOM 698 N N . GLY A 1 87 ? -0.740 9.022 12.984 1.00 92.88 87 GLY A N 1
ATOM 699 C CA . GLY A 1 87 ? -1.018 9.363 14.381 1.00 92.88 87 GLY A CA 1
ATOM 700 C C . GLY A 1 87 ? -2.494 9.678 14.657 1.00 92.88 87 GLY A C 1
ATOM 701 O O . GLY A 1 87 ? -2.830 10.081 15.771 1.00 92.88 87 GLY A O 1
ATOM 702 N N . MET A 1 88 ? -3.374 9.504 13.666 1.00 93.12 88 MET A N 1
ATOM 703 C CA . MET A 1 88 ? -4.824 9.620 13.829 1.00 93.12 88 MET A CA 1
ATOM 704 C C . MET A 1 88 ? -5.395 8.385 14.531 1.00 93.12 88 MET A C 1
ATOM 706 O O . MET A 1 88 ? -4.770 7.325 14.593 1.00 93.12 88 MET A O 1
ATOM 710 N N . LYS A 1 89 ? -6.625 8.479 15.032 1.00 94.94 89 LYS A N 1
ATOM 711 C CA . LYS A 1 89 ? -7.364 7.307 15.514 1.00 94.94 89 LYS A CA 1
ATOM 712 C C . LYS A 1 89 ? -7.932 6.526 14.332 1.00 94.94 89 LYS A C 1
ATOM 714 O O . LYS A 1 89 ? -8.395 7.103 13.354 1.00 94.94 89 LYS A O 1
ATOM 719 N N . THR A 1 90 ? -8.020 5.205 14.468 1.00 96.25 90 THR A N 1
ATOM 720 C CA . THR A 1 90 ? -8.649 4.328 13.462 1.00 96.25 90 THR A CA 1
ATOM 721 C C . THR A 1 90 ? -10.066 4.775 13.089 1.00 96.25 90 THR A C 1
ATOM 723 O O . THR A 1 90 ? -10.427 4.744 11.917 1.00 96.25 90 THR A O 1
ATOM 726 N N . GLU A 1 91 ? -10.856 5.235 14.065 1.00 96.06 91 GLU A N 1
ATOM 727 C CA . GLU A 1 91 ? -12.215 5.724 13.805 1.00 96.06 91 GLU A CA 1
ATOM 728 C C . GLU A 1 91 ? -12.213 7.031 12.998 1.00 96.06 91 GLU A C 1
ATOM 730 O O . GLU A 1 91 ? -13.071 7.224 12.146 1.00 96.06 91 GLU A O 1
ATOM 735 N N . GLU A 1 92 ? -11.220 7.902 13.193 1.00 94.50 92 GLU A N 1
ATOM 736 C CA . GLU A 1 92 ? -11.085 9.132 12.403 1.00 94.50 92 GLU A CA 1
ATOM 737 C C . GLU A 1 92 ? -10.752 8.807 10.943 1.00 94.50 92 GLU A C 1
ATOM 739 O O . G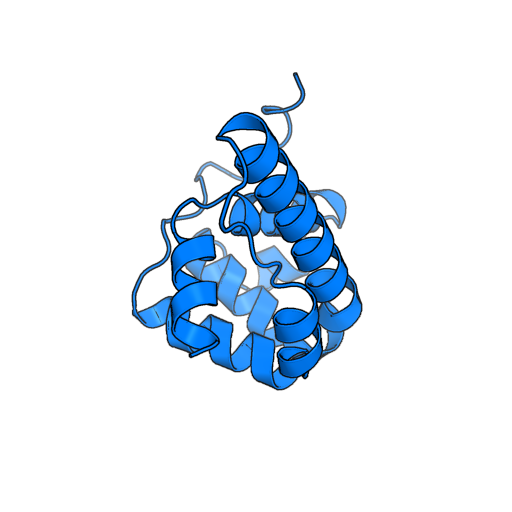LU A 1 92 ? -11.340 9.407 10.048 1.00 94.50 92 GLU A O 1
ATOM 744 N N . ILE A 1 93 ? -9.883 7.816 10.696 1.00 95.50 93 ILE A N 1
ATOM 745 C CA . ILE A 1 93 ? -9.565 7.339 9.340 1.00 95.50 93 ILE A CA 1
ATOM 746 C C . ILE A 1 93 ? -10.810 6.789 8.635 1.00 95.50 93 ILE A C 1
ATOM 748 O O . ILE A 1 93 ? -11.042 7.094 7.467 1.00 95.50 93 ILE A O 1
ATOM 752 N N . LYS A 1 94 ? -11.623 5.996 9.340 1.00 96.19 94 LYS A N 1
ATOM 753 C CA . LYS A 1 94 ? -12.832 5.367 8.788 1.00 96.19 94 LYS A CA 1
ATOM 754 C C . LYS A 1 94 ? -13.873 6.383 8.303 1.00 96.19 94 LYS A C 1
ATOM 756 O O . LYS A 1 94 ? -14.581 6.110 7.339 1.00 96.19 94 LYS A O 1
ATOM 761 N N . HIS A 1 95 ? -13.970 7.537 8.965 1.00 96.31 95 HIS A N 1
ATOM 762 C CA . HIS A 1 95 ? -14.917 8.607 8.619 1.00 96.31 95 HIS A CA 1
ATOM 763 C C . HIS A 1 95 ? -14.298 9.713 7.757 1.00 96.31 95 HIS A C 1
ATOM 765 O O . HIS A 1 95 ? -14.911 10.768 7.580 1.00 96.31 95 HIS A O 1
ATOM 771 N N . LEU A 1 96 ? -13.094 9.505 7.215 1.00 93.56 96 LEU A N 1
ATOM 772 C CA . LEU A 1 96 ? -12.527 10.433 6.244 1.00 93.56 96 LEU A CA 1
ATOM 773 C C . LEU A 1 96 ? -13.396 10.502 4.988 1.00 93.56 96 LEU A C 1
ATOM 775 O O . LEU A 1 96 ? -13.914 9.503 4.493 1.00 93.56 96 LEU A O 1
ATOM 779 N N . GLU A 1 97 ? -13.486 11.703 4.419 1.00 94.94 97 GLU A N 1
ATOM 780 C CA . GLU A 1 97 ? -13.997 11.865 3.061 1.00 94.94 97 GLU A CA 1
ATOM 781 C C . GLU A 1 97 ? -13.170 11.004 2.089 1.00 94.94 97 GLU A C 1
ATOM 783 O O . GLU A 1 97 ? -11.938 10.981 2.213 1.00 94.94 97 GLU A O 1
ATOM 788 N N . PRO A 1 98 ? -13.791 10.369 1.077 1.00 92.44 98 PRO A N 1
ATOM 789 C CA . PRO A 1 98 ? -13.090 9.476 0.153 1.00 92.44 98 PRO A CA 1
ATOM 790 C C . PRO A 1 98 ? -11.825 10.084 -0.466 1.00 92.44 98 PRO A C 1
ATOM 792 O O . PRO A 1 98 ? -10.788 9.434 -0.500 1.00 92.44 98 PRO A O 1
ATOM 795 N N . ASN A 1 99 ? -11.859 11.360 -0.867 1.00 90.75 99 ASN A N 1
ATOM 796 C CA . ASN A 1 99 ? -10.694 12.041 -1.445 1.00 90.75 99 ASN A CA 1
ATOM 797 C C . ASN A 1 99 ? -9.536 12.195 -0.446 1.00 90.75 99 ASN A C 1
ATOM 799 O O . ASN A 1 99 ? -8.373 12.099 -0.828 1.00 90.75 99 ASN A O 1
ATOM 803 N N . LYS A 1 100 ? -9.840 12.421 0.838 1.00 91.19 100 LYS A N 1
ATOM 804 C CA . LYS A 1 100 ? -8.827 12.519 1.899 1.00 91.19 100 LYS A CA 1
ATOM 805 C C . LYS A 1 100 ? -8.241 11.149 2.216 1.00 91.19 100 LYS A C 1
ATOM 807 O O . LYS A 1 100 ? -7.037 11.037 2.405 1.00 91.19 100 LYS A O 1
ATOM 812 N N . PHE A 1 101 ? -9.079 10.115 2.236 1.00 93.38 101 PHE A N 1
ATOM 813 C CA . PHE A 1 101 ? -8.619 8.740 2.393 1.00 93.38 101 PHE A CA 1
ATOM 814 C C . PHE A 1 101 ? -7.696 8.327 1.237 1.00 93.38 101 PHE A C 1
ATOM 816 O O . PHE A 1 101 ? -6.603 7.823 1.478 1.00 93.38 101 PHE A O 1
ATOM 823 N N . MET A 1 102 ? -8.086 8.618 -0.008 1.00 91.00 102 MET A N 1
ATOM 824 C CA . MET A 1 102 ? -7.263 8.342 -1.188 1.00 91.00 102 MET A CA 1
ATOM 825 C C . MET A 1 102 ? -5.935 9.100 -1.174 1.00 91.00 102 MET A C 1
ATOM 827 O O . MET A 1 102 ? -4.912 8.512 -1.507 1.00 91.00 102 MET A O 1
ATOM 831 N N . ALA A 1 103 ? -5.915 10.349 -0.700 1.00 90.88 103 ALA A N 1
ATOM 832 C CA . ALA A 1 103 ? -4.670 11.095 -0.532 1.00 90.88 103 ALA A CA 1
ATOM 833 C C . ALA A 1 103 ? -3.688 10.401 0.434 1.00 90.88 103 ALA A C 1
ATOM 835 O O . ALA A 1 103 ? -2.487 10.401 0.176 1.00 90.88 103 ALA A O 1
ATOM 836 N N . LEU A 1 104 ? -4.176 9.752 1.503 1.00 92.94 104 LEU A N 1
ATOM 837 C CA . LEU A 1 104 ? -3.318 8.965 2.402 1.00 92.94 104 LEU A CA 1
ATOM 838 C C . LEU A 1 104 ? -2.759 7.708 1.725 1.00 92.94 104 LEU A C 1
ATOM 840 O O . LEU A 1 104 ? -1.620 7.325 1.988 1.00 92.94 104 LEU A O 1
ATOM 844 N N . ILE A 1 105 ? -3.541 7.063 0.853 1.00 92.56 105 ILE A N 1
ATOM 845 C CA . ILE A 1 105 ? -3.060 5.929 0.054 1.00 92.56 105 ILE A CA 1
ATOM 846 C C . ILE A 1 105 ? -1.965 6.396 -0.909 1.00 92.56 105 ILE A C 1
ATOM 848 O O . ILE A 1 105 ? -0.900 5.788 -0.963 1.00 92.56 105 ILE A O 1
ATOM 852 N N . GLU A 1 106 ? -2.179 7.498 -1.625 1.00 88.38 106 GLU A N 1
ATOM 853 C CA . GLU A 1 106 ? -1.164 8.067 -2.516 1.00 88.38 106 GLU A CA 1
ATOM 854 C C . GLU A 1 106 ? 0.119 8.442 -1.759 1.00 88.38 106 GLU A C 1
ATOM 856 O O . GLU A 1 106 ? 1.211 8.097 -2.209 1.00 88.38 106 GLU A O 1
ATOM 861 N N . GLU A 1 107 ? 0.002 9.078 -0.588 1.00 89.12 107 GLU A N 1
ATOM 862 C CA . GLU A 1 107 ? 1.146 9.435 0.264 1.00 89.12 107 GLU A CA 1
ATOM 863 C C . GLU A 1 107 ? 1.928 8.195 0.727 1.00 89.12 107 GLU A C 1
ATOM 865 O O . GLU A 1 107 ? 3.161 8.197 0.680 1.00 89.12 107 GLU A O 1
ATOM 870 N N . LEU A 1 108 ? 1.238 7.108 1.099 1.00 90.69 108 LEU A N 1
ATOM 871 C CA . LEU A 1 108 ? 1.877 5.829 1.428 1.00 90.69 108 LEU A CA 1
ATOM 872 C C . LEU A 1 108 ? 2.729 5.323 0.256 1.00 90.69 108 LEU A C 1
ATOM 874 O O . LEU A 1 108 ? 3.894 4.975 0.450 1.00 90.69 108 LEU A O 1
ATOM 878 N N . PHE A 1 109 ? 2.168 5.307 -0.957 1.00 87.94 109 PHE A N 1
ATOM 879 C CA . PHE A 1 109 ? 2.866 4.822 -2.150 1.00 87.94 109 PHE A CA 1
ATOM 880 C C . PHE A 1 109 ? 3.969 5.754 -2.651 1.00 87.94 109 PHE A C 1
ATOM 882 O O . PHE A 1 109 ? 4.824 5.307 -3.412 1.00 87.94 109 PHE A O 1
ATOM 889 N N . GLN A 1 110 ? 3.981 7.018 -2.229 1.00 85.81 110 GLN A N 1
ATOM 890 C CA . GLN A 1 110 ? 5.046 7.981 -2.519 1.00 85.81 110 GLN A CA 1
ATOM 891 C C . GLN A 1 110 ? 6.220 7.904 -1.536 1.00 85.81 110 GLN A C 1
ATOM 893 O O . GLN A 1 110 ? 7.232 8.567 -1.757 1.00 85.81 110 GLN A O 1
ATOM 898 N N . GLN A 1 111 ? 6.129 7.110 -0.464 1.00 85.31 111 GLN A N 1
ATOM 899 C CA . GLN A 1 111 ? 7.256 6.952 0.447 1.00 85.31 111 GLN A CA 1
ATOM 900 C C . GLN A 1 111 ? 8.421 6.210 -0.223 1.00 85.31 111 GLN A C 1
ATOM 902 O O . GLN A 1 111 ? 8.283 5.047 -0.602 1.00 85.31 111 GLN A O 1
ATOM 907 N N . ASP A 1 112 ? 9.608 6.826 -0.225 1.00 78.69 112 ASP A N 1
ATOM 908 C CA . ASP A 1 112 ? 10.854 6.231 -0.750 1.00 78.69 112 ASP A CA 1
ATOM 909 C C . ASP A 1 112 ? 11.138 4.830 -0.177 1.00 78.69 112 ASP A C 1
ATOM 911 O O . ASP A 1 112 ? 11.689 3.949 -0.838 1.00 78.69 112 ASP A O 1
ATOM 915 N N . SER A 1 113 ? 10.747 4.608 1.081 1.00 78.44 113 SER A N 1
ATOM 916 C CA . SER A 1 113 ? 10.965 3.338 1.771 1.00 78.44 113 SER A CA 1
ATOM 917 C C . SER A 1 113 ? 10.074 2.205 1.249 1.00 78.44 113 SER A C 1
ATOM 919 O O . SER A 1 113 ? 10.503 1.050 1.281 1.00 78.44 113 SER A O 1
ATOM 921 N N . LEU A 1 114 ? 8.882 2.492 0.708 1.00 80.31 114 LEU A N 1
ATOM 922 C CA . LEU A 1 114 ? 7.907 1.465 0.329 1.00 80.31 114 LEU A CA 1
ATOM 923 C C . LEU A 1 114 ? 8.402 0.577 -0.827 1.00 80.31 114 LEU A C 1
ATOM 925 O O . LEU A 1 114 ? 8.181 -0.634 -0.816 1.00 80.31 114 LEU A O 1
ATOM 929 N N . GLY A 1 115 ? 9.141 1.141 -1.788 1.00 74.62 115 GLY A N 1
ATOM 930 C CA . GLY A 1 115 ? 9.761 0.352 -2.861 1.00 74.62 115 GLY A CA 1
ATOM 931 C C . GLY A 1 115 ? 10.736 -0.699 -2.313 1.00 74.62 115 GLY A C 1
ATOM 932 O O . GLY A 1 115 ? 10.694 -1.870 -2.699 1.00 74.62 115 GLY A O 1
ATOM 933 N N . SER A 1 116 ? 11.540 -0.316 -1.315 1.00 71.88 116 SER A N 1
ATOM 934 C CA . SER A 1 116 ? 12.415 -1.258 -0.605 1.00 71.88 116 SER A CA 1
ATOM 935 C C . SER A 1 116 ? 11.606 -2.321 0.148 1.00 71.88 116 SER A C 1
ATOM 937 O O . SER A 1 116 ? 11.996 -3.489 0.148 1.00 71.88 116 SER A O 1
ATOM 939 N N . PHE A 1 117 ? 10.449 -1.968 0.718 1.00 74.69 117 PHE A N 1
ATOM 940 C CA . PHE A 1 117 ? 9.546 -2.923 1.371 1.00 74.69 117 PHE A CA 1
ATOM 941 C C . PHE A 1 117 ? 9.032 -4.006 0.421 1.00 74.69 117 PHE A C 1
ATOM 943 O O . PHE A 1 117 ? 9.181 -5.192 0.727 1.00 74.69 117 PHE A O 1
ATOM 950 N N . PHE A 1 118 ? 8.475 -3.632 -0.734 1.00 72.69 118 PHE A N 1
ATOM 951 C CA . PHE A 1 118 ? 8.008 -4.613 -1.719 1.00 72.69 118 PHE A CA 1
ATOM 952 C C . PHE A 1 118 ? 9.154 -5.507 -2.205 1.00 72.69 118 PHE A C 1
ATOM 954 O O . PHE A 1 118 ? 8.983 -6.722 -2.301 1.00 72.69 118 PHE A O 1
ATOM 961 N N . SER A 1 119 ? 10.352 -4.947 -2.398 1.00 68.62 119 SER A N 1
ATOM 962 C CA . SER A 1 119 ? 11.530 -5.733 -2.789 1.00 68.62 119 SER A CA 1
ATOM 963 C C . SER A 1 119 ? 11.943 -6.788 -1.746 1.00 68.62 119 SER A C 1
ATOM 965 O O . SER A 1 119 ? 12.478 -7.836 -2.111 1.00 68.62 119 SER A O 1
ATOM 967 N N . MET A 1 120 ? 11.692 -6.537 -0.454 1.00 68.31 120 MET A N 1
ATOM 968 C CA . MET A 1 120 ? 11.979 -7.476 0.636 1.00 68.31 120 MET A CA 1
ATOM 969 C C . MET A 1 120 ? 10.860 -8.502 0.840 1.00 68.31 120 MET A C 1
ATOM 971 O O . MET A 1 120 ? 11.157 -9.661 1.104 1.00 68.31 120 MET A O 1
ATOM 975 N N . ALA A 1 121 ? 9.592 -8.101 0.712 1.00 59.75 121 ALA A N 1
ATOM 976 C CA . ALA A 1 121 ? 8.440 -8.976 0.959 1.00 59.75 121 ALA A CA 1
ATOM 977 C C . ALA A 1 121 ? 8.167 -9.990 -0.172 1.00 59.75 121 ALA A C 1
ATOM 979 O O . ALA A 1 121 ? 7.451 -10.971 0.040 1.00 59.75 121 ALA A O 1
ATOM 980 N N . LEU A 1 122 ? 8.688 -9.734 -1.376 1.00 58.03 122 LEU A N 1
ATOM 981 C CA . LEU A 1 122 ? 8.474 -10.567 -2.567 1.00 58.03 122 LEU A CA 1
ATOM 982 C C . LEU A 1 122 ? 9.596 -11.581 -2.836 1.00 58.03 122 LEU A C 1
ATOM 984 O O . LEU A 1 122 ? 9.412 -12.441 -3.704 1.00 58.03 122 LEU A O 1
ATOM 988 N N . LYS A 1 123 ? 10.715 -11.488 -2.106 1.00 55.38 123 LYS A N 1
ATOM 989 C CA . LYS A 1 123 ? 11.743 -12.538 -2.038 1.00 55.38 123 LYS A CA 1
ATOM 990 C C . LYS A 1 123 ? 11.227 -13.724 -1.226 1.00 55.38 123 LYS A C 1
ATOM 992 O O . LYS A 1 123 ? 11.489 -14.865 -1.660 1.00 55.38 123 LYS A O 1
#

Foldseek 3Di:
DPPDDPPDPDDQFAADDPVVLVLVLVLCVLLVCLVVLVVLDDPCPPPDPVRVVVSLVVSLVSVLVSCVVSVVSCVQSLLVSLCVGRVHDSVVLVPDDPVNNSVSSVSCSPRPCVVVSSVVSND

Nearest PDB structures (foldseek):
  2q9q-assembly1_C  TM=2.105E-01  e=5.294E+00  Homo sapiens

Mean predicted aligned error: 6.03 Å

Solvent-accessible surface area (backbone atoms only — not comparable to full-atom values): 7346 Å² total; per-residue (Å²): 142,76,93,73,85,77,78,70,76,94,48,77,66,55,81,90,50,81,73,48,54,59,55,50,50,52,35,46,62,50,40,65,45,66,66,58,55,56,70,61,64,71,88,58,81,92,53,54,75,69,56,41,53,52,50,52,53,50,43,51,53,53,50,52,50,57,47,60,78,31,39,76,59,23,46,72,55,50,30,45,50,52,12,74,35,47,73,49,53,42,69,60,52,71,69,43,56,68,72,60,47,47,50,52,54,53,52,55,73,66,36,80,62,47,63,58,48,54,62,62,76,74,109

Secondary structure (DSSP, 8-state):
--TTS---SS-PPPPP-HHHHHHHHHHHHHHT-HHHHHHH----TT--HHHHHHHHHHHHHHHHHHHHHTGGGGHHHHHHHHHHHHT--HHHHHTS-HHHHHHHHHHHHT-HHHHHHHHHHT-

Sequence (123 aa):
MLLFLLRVGGNTMRKLETSDLFSLTRILKKMNIKDEIKSLVKDVTGLNDEEKKKAEQALQIELVWLFVENIGNAEKEIYKFLADLTGMKTEEIKHLEPNKFMALIEELFQQDSLGSFFSMALK

Radius of gyration: 14.94 Å; Cα contacts (8 Å, |Δi|>4): 80; chains: 1; bounding box: 35×35×35 Å